Protein AF-A0A948W6Y3-F1 (afdb_monomer_lite)

Foldseek 3Di:
DDCVVVCVLCVVVVVVCVVCVVVPDPVVVVVSVVLSVQQVQLVVLVHHSVVSVVVQVVCCVVPPPDGDHSVNVD

Structure (mmCIF, N/CA/C/O backbone):
data_AF-A0A948W6Y3-F1
#
_entry.id   AF-A0A948W6Y3-F1
#
loop_
_atom_site.group_PDB
_atom_site.id
_atom_site.type_symbol
_atom_site.label_atom_id
_atom_site.label_alt_id
_atom_site.label_comp_id
_atom_site.label_asym_id
_atom_site.label_entity_id
_atom_site.label_seq_id
_atom_site.pdbx_PDB_ins_code
_atom_site.Cartn_x
_atom_site.Cartn_y
_atom_site.Cartn_z
_atom_site.occupancy
_atom_site.B_iso_or_equiv
_atom_site.auth_seq_id
_atom_site.auth_comp_id
_atom_site.auth_asym_id
_atom_site.auth_atom_id
_atom_site.pdbx_PDB_model_num
ATOM 1 N N . MET A 1 1 ? 16.745 -19.323 -15.625 1.00 58.38 1 MET A N 1
ATOM 2 C CA . MET A 1 1 ? 15.909 -18.453 -14.770 1.00 58.38 1 MET A CA 1
ATOM 3 C C . MET A 1 1 ? 16.475 -17.047 -14.858 1.00 58.38 1 MET A C 1
ATOM 5 O O . MET A 1 1 ? 17.620 -16.867 -14.468 1.00 58.38 1 MET A O 1
ATOM 9 N N . ASP A 1 2 ? 15.741 -16.092 -15.433 1.00 69.94 2 ASP A N 1
ATOM 10 C CA . ASP A 1 2 ? 16.167 -14.685 -15.476 1.00 69.94 2 ASP A CA 1
ATOM 11 C C . ASP A 1 2 ? 15.552 -13.935 -14.277 1.00 69.94 2 ASP A C 1
ATOM 13 O O . ASP A 1 2 ? 14.336 -13.929 -14.095 1.00 69.94 2 ASP A O 1
ATOM 17 N N . ASN A 1 3 ? 16.401 -13.342 -13.432 1.00 77.38 3 ASN A N 1
ATOM 18 C CA . ASN A 1 3 ? 16.016 -12.608 -12.217 1.00 77.38 3 ASN A CA 1
ATOM 19 C C . ASN A 1 3 ? 15.608 -11.149 -12.518 1.00 77.38 3 ASN A C 1
ATOM 21 O O . ASN A 1 3 ? 15.273 -10.377 -11.618 1.00 77.38 3 ASN A O 1
ATOM 25 N N . ASN A 1 4 ? 15.631 -10.744 -13.791 1.00 82.62 4 ASN A N 1
ATOM 26 C CA . ASN A 1 4 ? 15.329 -9.377 -14.206 1.00 82.62 4 ASN A CA 1
ATOM 27 C C . ASN A 1 4 ? 13.980 -8.856 -13.698 1.00 82.62 4 ASN A C 1
ATOM 29 O O . ASN A 1 4 ? 13.879 -7.680 -13.345 1.00 82.62 4 ASN A O 1
ATOM 33 N N . ALA A 1 5 ? 12.950 -9.705 -13.653 1.00 79.50 5 ALA A N 1
ATOM 34 C CA . ALA A 1 5 ? 11.623 -9.308 -13.187 1.00 79.50 5 ALA A CA 1
ATOM 35 C C . ALA A 1 5 ? 11.623 -8.955 -11.690 1.00 79.50 5 ALA A C 1
ATOM 37 O O . ALA A 1 5 ? 11.165 -7.876 -11.312 1.00 79.50 5 ALA A O 1
ATOM 38 N N . ALA A 1 6 ? 12.209 -9.806 -10.8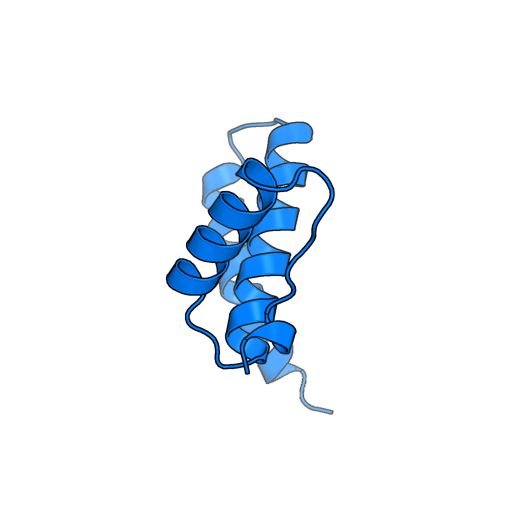45 1.00 78.06 6 ALA A N 1
ATOM 39 C CA . ALA A 1 6 ? 12.258 -9.557 -9.407 1.00 78.06 6 ALA A CA 1
ATOM 40 C C . ALA A 1 6 ? 13.192 -8.384 -9.062 1.00 78.06 6 ALA A C 1
ATOM 42 O O . ALA A 1 6 ? 12.847 -7.540 -8.237 1.00 78.06 6 ALA A O 1
ATOM 43 N N . VAL A 1 7 ? 14.332 -8.247 -9.752 1.00 80.06 7 VAL A N 1
ATOM 44 C CA . VAL A 1 7 ? 15.230 -7.089 -9.579 1.00 80.06 7 VAL A CA 1
ATOM 45 C C . VAL A 1 7 ? 14.537 -5.779 -9.972 1.00 80.06 7 VAL A C 1
ATOM 47 O O . VAL A 1 7 ? 14.699 -4.763 -9.291 1.00 80.06 7 VAL A O 1
ATOM 50 N N . ARG A 1 8 ? 13.735 -5.782 -11.047 1.00 81.19 8 ARG A N 1
ATOM 51 C CA . ARG A 1 8 ? 12.929 -4.618 -11.450 1.00 81.19 8 ARG A CA 1
ATOM 52 C C . ARG A 1 8 ? 11.874 -4.257 -10.406 1.00 81.19 8 ARG A C 1
ATOM 54 O O . ARG A 1 8 ? 11.742 -3.072 -10.112 1.00 81.19 8 ARG A O 1
ATOM 61 N N . ALA A 1 9 ? 11.190 -5.241 -9.825 1.00 78.88 9 ALA A N 1
ATOM 62 C CA . ALA A 1 9 ? 10.213 -5.012 -8.759 1.00 78.88 9 ALA A CA 1
ATOM 63 C C . ALA A 1 9 ? 10.863 -4.401 -7.500 1.00 78.88 9 ALA A C 1
ATOM 65 O O . ALA A 1 9 ? 10.353 -3.443 -6.926 1.00 78.88 9 ALA A O 1
ATOM 66 N N . LEU A 1 10 ? 12.054 -4.877 -7.118 1.00 80.12 10 LEU A N 1
ATOM 67 C CA . LEU A 1 10 ? 12.765 -4.392 -5.927 1.00 80.12 10 LEU A CA 1
ATOM 68 C C . LEU A 1 10 ? 13.436 -3.022 -6.112 1.00 80.12 10 LEU A C 1
ATOM 70 O O . LEU A 1 10 ? 13.740 -2.345 -5.128 1.00 80.12 10 LEU A O 1
ATOM 74 N N . ARG A 1 11 ? 13.670 -2.575 -7.352 1.00 82.25 11 ARG A N 1
ATOM 75 C CA . ARG A 1 11 ? 14.390 -1.319 -7.635 1.00 82.25 11 ARG A CA 1
ATOM 76 C C . ARG A 1 11 ? 13.739 -0.094 -6.992 1.00 82.25 11 ARG A C 1
ATOM 78 O O . ARG A 1 11 ? 14.455 0.753 -6.461 1.00 82.25 11 ARG A O 1
ATOM 85 N N . GLY A 1 12 ? 12.408 -0.011 -7.024 1.00 78.31 12 GLY A N 1
ATOM 86 C CA . GLY A 1 12 ? 11.665 1.092 -6.406 1.00 78.31 12 GLY A CA 1
ATOM 87 C C . GLY A 1 12 ? 11.863 1.143 -4.889 1.00 78.31 12 GLY A C 1
ATOM 88 O O . GLY A 1 12 ? 12.168 2.200 -4.345 1.00 78.31 12 GLY A O 1
ATOM 89 N N . ILE A 1 13 ? 11.798 -0.019 -4.234 1.00 77.94 13 ILE A N 1
ATOM 90 C CA . ILE A 1 13 ? 11.992 -0.180 -2.785 1.00 77.94 13 ILE A CA 1
ATOM 91 C C . ILE A 1 13 ? 13.418 0.220 -2.383 1.00 77.94 13 ILE A C 1
ATOM 93 O O . ILE A 1 13 ? 13.624 0.978 -1.437 1.00 77.94 13 ILE A O 1
ATOM 97 N N . VAL A 1 14 ? 14.424 -0.240 -3.134 1.00 78.81 14 VAL A N 1
ATOM 98 C CA . VAL A 1 14 ? 15.838 0.069 -2.860 1.00 78.81 14 VAL A CA 1
ATOM 99 C C . VAL A 1 14 ? 16.131 1.567 -3.000 1.00 78.81 14 VAL A C 1
ATOM 101 O O . VAL A 1 14 ? 16.924 2.110 -2.225 1.00 78.81 14 VAL A O 1
ATOM 104 N N . LEU A 1 15 ? 15.496 2.243 -3.963 1.00 78.81 15 LEU A N 1
ATOM 105 C CA . LEU A 1 15 ? 15.591 3.697 -4.116 1.00 78.81 15 LEU A CA 1
ATOM 106 C C . LEU A 1 15 ? 14.885 4.433 -2.970 1.00 78.81 15 LEU A C 1
ATOM 108 O O . LEU A 1 15 ? 15.480 5.341 -2.390 1.00 78.81 15 LEU A O 1
ATOM 112 N N . GLY A 1 16 ? 13.673 4.010 -2.595 1.00 73.56 16 GLY A N 1
ATOM 113 C CA . GLY A 1 16 ? 12.928 4.573 -1.463 1.00 73.56 16 GLY A CA 1
ATOM 114 C C . GLY A 1 16 ? 13.701 4.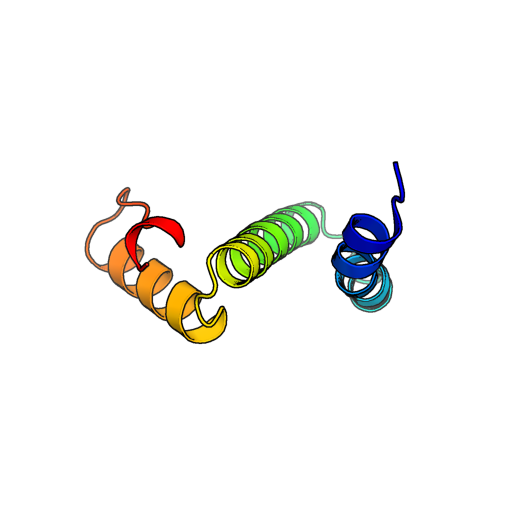472 -0.148 1.00 73.56 16 GLY A C 1
ATOM 115 O O . GLY A 1 16 ? 13.823 5.459 0.577 1.00 73.56 16 GLY A O 1
ATOM 116 N N . ARG A 1 17 ? 14.376 3.340 0.092 1.00 71.50 17 ARG A N 1
ATOM 117 C CA . ARG A 1 17 ? 15.218 3.135 1.280 1.00 71.50 17 ARG A CA 1
ATOM 118 C C . ARG A 1 17 ? 16.282 4.222 1.462 1.00 71.50 17 ARG A C 1
ATOM 120 O O . ARG A 1 17 ? 16.581 4.581 2.596 1.00 71.50 17 ARG A O 1
ATOM 127 N N . LYS A 1 18 ? 16.854 4.772 0.380 1.00 68.81 18 LYS A N 1
ATOM 128 C CA . LYS A 1 18 ? 17.817 5.889 0.477 1.00 68.81 18 LYS A CA 1
ATOM 129 C C . LYS A 1 18 ? 17.166 7.176 0.995 1.00 68.81 18 LYS A C 1
ATOM 131 O O . LYS A 1 18 ? 17.823 7.912 1.724 1.00 68.81 18 LYS A O 1
ATOM 136 N N . ASN A 1 19 ? 15.895 7.413 0.674 1.00 68.25 19 ASN A N 1
ATOM 137 C CA . ASN A 1 19 ? 15.144 8.583 1.137 1.00 68.25 19 ASN A CA 1
ATOM 138 C C . ASN A 1 19 ? 14.757 8.465 2.622 1.00 68.25 19 ASN A C 1
ATOM 140 O O . ASN A 1 19 ? 14.729 9.469 3.329 1.00 68.25 19 ASN A O 1
ATOM 144 N N . HIS A 1 20 ? 14.507 7.247 3.114 1.00 64.31 20 HIS A N 1
ATOM 145 C CA . HIS A 1 20 ? 14.079 6.998 4.500 1.00 64.31 20 HIS A CA 1
ATOM 146 C C . HIS A 1 20 ? 15.224 6.649 5.466 1.00 64.31 20 HIS A C 1
ATOM 148 O O . HIS A 1 20 ? 15.025 6.662 6.685 1.00 64.31 20 HIS A O 1
ATOM 154 N N . TYR A 1 21 ? 16.437 6.411 4.946 1.00 63.91 21 TYR A N 1
ATOM 155 C CA . TYR A 1 21 ? 17.637 6.027 5.707 1.00 63.91 21 TYR A CA 1
ATOM 156 C C . TYR A 1 21 ? 17.955 6.967 6.886 1.00 63.91 21 TYR A C 1
ATOM 158 O O . TYR A 1 21 ? 18.497 6.536 7.904 1.00 63.91 21 TYR A O 1
ATOM 166 N N . GLY A 1 22 ? 17.590 8.249 6.780 1.00 63.47 22 GLY A N 1
ATOM 167 C CA . GLY A 1 22 ? 17.809 9.249 7.828 1.00 63.47 22 GLY A CA 1
ATOM 168 C C . GLY A 1 22 ? 16.900 9.125 9.059 1.00 63.47 22 GLY A C 1
ATOM 169 O O . GLY A 1 22 ? 17.240 9.691 10.094 1.00 63.47 22 GLY A O 1
ATOM 170 N N . SER A 1 23 ? 15.777 8.394 8.993 1.00 69.25 23 SER A N 1
ATOM 171 C CA . SER A 1 23 ? 14.783 8.386 10.086 1.00 69.25 23 SER A CA 1
ATOM 172 C C . SER A 1 23 ? 15.189 7.547 11.306 1.00 69.25 23 SER A C 1
ATOM 174 O O . SER A 1 23 ? 14.664 7.775 12.393 1.00 69.25 23 SER A O 1
ATOM 176 N N . ARG A 1 24 ? 16.102 6.574 11.133 1.00 77.38 24 ARG A N 1
ATOM 177 C CA . ARG A 1 24 ? 16.588 5.618 12.159 1.00 77.38 24 ARG A CA 1
ATOM 178 C C . ARG A 1 24 ? 15.493 4.949 13.018 1.00 77.38 24 ARG A C 1
ATOM 180 O O . ARG A 1 24 ? 15.788 4.424 14.087 1.00 77.38 24 ARG A O 1
ATOM 187 N N . SER A 1 25 ? 14.242 4.936 12.560 1.00 85.69 25 SER A N 1
ATOM 188 C CA . SER A 1 25 ? 13.114 4.358 13.290 1.00 85.69 25 SER A CA 1
ATOM 189 C C . SER A 1 25 ? 12.860 2.925 12.835 1.00 85.69 25 SER A C 1
ATOM 191 O O . SER A 1 25 ? 12.440 2.692 11.699 1.00 85.69 25 SER A O 1
ATOM 193 N N . GLN A 1 26 ? 13.072 1.956 13.730 1.00 87.06 26 GLN A N 1
ATOM 194 C CA . GLN A 1 26 ? 12.739 0.553 13.465 1.00 87.06 26 GLN A CA 1
ATOM 195 C C . GLN A 1 26 ? 11.248 0.404 13.143 1.00 87.06 26 GLN A C 1
ATOM 197 O O . GLN A 1 26 ? 10.895 -0.138 12.100 1.00 87.06 26 GLN A O 1
ATOM 202 N N . ARG A 1 27 ? 10.377 0.988 13.975 1.00 88.94 27 ARG A N 1
ATOM 203 C CA . ARG A 1 27 ? 8.927 0.975 13.748 1.00 88.94 27 ARG A CA 1
ATOM 204 C C . ARG A 1 27 ? 8.539 1.653 12.434 1.00 88.94 27 ARG A C 1
ATOM 206 O O . ARG A 1 27 ? 7.635 1.189 11.751 1.00 88.94 27 ARG A O 1
ATOM 213 N N . GLY A 1 28 ? 9.227 2.733 12.058 1.00 86.19 28 GLY A N 1
ATOM 214 C CA . GLY A 1 28 ? 9.038 3.372 10.753 1.00 86.19 28 GLY A CA 1
ATOM 215 C C . GLY A 1 28 ? 9.376 2.427 9.598 1.00 86.19 28 GLY A C 1
ATOM 216 O O . GLY A 1 28 ? 8.613 2.338 8.642 1.00 86.19 28 GLY A O 1
ATOM 217 N N . THR A 1 29 ? 10.468 1.672 9.734 1.00 84.88 29 THR A N 1
ATOM 218 C CA . THR A 1 29 ? 10.916 0.683 8.740 1.00 84.88 29 THR A CA 1
ATOM 219 C C . THR A 1 29 ? 9.936 -0.488 8.626 1.00 84.88 29 THR A C 1
ATOM 221 O O . THR A 1 29 ? 9.633 -0.930 7.522 1.00 84.88 29 THR A O 1
ATOM 224 N N . GLU A 1 30 ? 9.398 -0.970 9.748 1.00 88.56 30 GLU A N 1
ATOM 225 C CA . GLU A 1 30 ? 8.378 -2.029 9.776 1.00 88.56 30 GLU A CA 1
ATOM 226 C C . GLU A 1 30 ? 7.096 -1.587 9.058 1.00 88.56 30 GLU A C 1
ATOM 228 O O . GLU A 1 30 ? 6.562 -2.318 8.224 1.00 88.56 30 GLU A O 1
ATOM 233 N N . VAL A 1 31 ? 6.638 -0.359 9.321 1.00 88.94 31 VAL A N 1
ATOM 234 C CA . VAL A 1 31 ? 5.479 0.225 8.635 1.00 88.94 31 VAL A CA 1
ATOM 235 C C . VAL A 1 31 ? 5.751 0.387 7.137 1.00 88.94 31 VAL A C 1
ATOM 237 O O . VAL A 1 31 ? 4.911 0.012 6.322 1.00 88.94 31 VAL A O 1
ATOM 240 N N . GLU A 1 32 ? 6.923 0.898 6.756 1.00 87.12 32 GLU A N 1
ATOM 241 C CA . GLU A 1 32 ? 7.318 1.059 5.350 1.00 87.12 32 GLU A CA 1
ATOM 242 C C . GLU A 1 32 ? 7.313 -0.286 4.602 1.00 87.12 32 GLU A C 1
ATOM 244 O O . GLU A 1 32 ? 6.758 -0.386 3.505 1.00 87.12 32 GLU A O 1
ATOM 249 N N . ALA A 1 33 ? 7.864 -1.339 5.216 1.00 87.31 33 ALA A N 1
ATOM 250 C CA . ALA A 1 33 ? 7.882 -2.684 4.648 1.00 87.31 33 ALA A CA 1
ATOM 251 C C . ALA A 1 33 ? 6.465 -3.220 4.382 1.00 87.31 33 ALA A C 1
ATOM 253 O O . ALA A 1 33 ? 6.210 -3.750 3.300 1.00 87.31 33 ALA A O 1
ATOM 254 N N . LEU A 1 34 ? 5.529 -3.017 5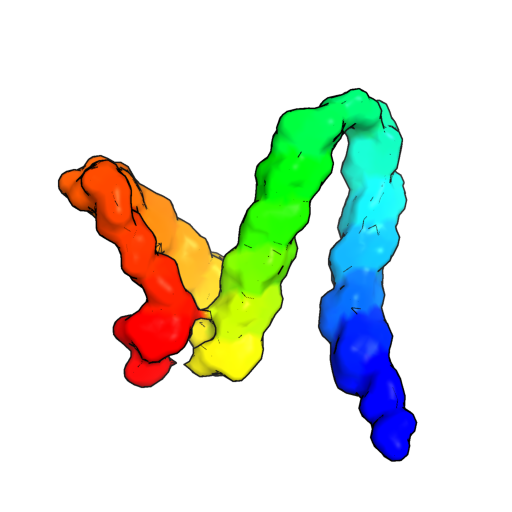.319 1.00 89.56 34 LEU A N 1
ATOM 255 C CA . LEU A 1 34 ? 4.125 -3.403 5.140 1.00 89.56 34 LEU A CA 1
ATOM 256 C C . LEU A 1 34 ? 3.483 -2.686 3.946 1.00 89.56 34 LEU A C 1
ATOM 258 O O . LEU A 1 34 ? 2.826 -3.328 3.123 1.00 89.56 34 LEU A O 1
ATOM 262 N N . PHE A 1 35 ? 3.708 -1.374 3.811 1.00 89.88 35 PHE A N 1
ATOM 263 C CA . PHE A 1 35 ? 3.186 -0.612 2.676 1.00 89.88 35 PHE A CA 1
ATOM 264 C C . PHE A 1 35 ? 3.744 -1.115 1.344 1.00 89.88 35 PHE A C 1
ATOM 266 O O . PHE A 1 35 ? 2.966 -1.306 0.408 1.00 89.88 35 PHE A O 1
ATOM 273 N N . TYR A 1 36 ? 5.052 -1.378 1.238 1.00 88.94 36 TYR A N 1
ATOM 274 C CA . TYR A 1 36 ? 5.608 -1.941 0.004 1.00 88.94 36 TYR A CA 1
ATOM 275 C C . TYR A 1 36 ? 4.983 -3.291 -0.338 1.00 88.94 36 TYR A C 1
ATOM 277 O O . TYR A 1 36 ? 4.575 -3.491 -1.480 1.00 88.94 36 TYR A O 1
ATOM 285 N N . SER A 1 37 ? 4.845 -4.191 0.638 1.00 89.81 37 SER A N 1
ATOM 286 C CA . SER A 1 37 ? 4.217 -5.495 0.414 1.00 89.81 37 SER A CA 1
ATOM 287 C C . SER A 1 37 ? 2.784 -5.365 -0.106 1.00 89.81 37 SER A C 1
ATOM 289 O O . SER A 1 37 ? 2.423 -6.031 -1.076 1.00 89.81 37 SER A O 1
ATOM 291 N N . TRP A 1 38 ? 1.973 -4.488 0.486 1.00 91.81 38 TRP A N 1
ATOM 292 C CA . TRP A 1 38 ? 0.590 -4.256 0.060 1.00 91.81 38 TRP A CA 1
ATOM 293 C C . TRP A 1 38 ? 0.483 -3.648 -1.338 1.00 91.81 38 TRP A C 1
ATOM 295 O O . TRP A 1 38 ? -0.319 -4.111 -2.150 1.00 91.81 38 TRP A O 1
ATOM 305 N N . LEU A 1 39 ? 1.296 -2.632 -1.633 1.00 92.31 39 LEU A N 1
ATOM 306 C CA . LEU A 1 39 ? 1.268 -1.955 -2.927 1.00 92.31 39 LEU A CA 1
ATOM 307 C C . LEU A 1 39 ? 1.770 -2.863 -4.053 1.00 92.31 39 LEU A C 1
ATOM 309 O O . LEU A 1 39 ? 1.166 -2.881 -5.123 1.00 92.31 39 LEU A O 1
ATOM 313 N N . GLU A 1 40 ? 2.839 -3.628 -3.826 1.00 91.25 40 GLU A N 1
ATOM 314 C CA . GLU A 1 40 ? 3.335 -4.589 -4.817 1.00 91.25 40 GLU A CA 1
ATOM 315 C C . GLU A 1 40 ? 2.350 -5.744 -5.025 1.00 91.25 40 GLU A C 1
ATOM 317 O O . GLU A 1 40 ? 2.103 -6.128 -6.166 1.00 91.25 40 GLU A O 1
ATOM 322 N N . SER A 1 41 ? 1.699 -6.230 -3.963 1.00 92.56 41 SER A N 1
ATOM 323 C CA . SER A 1 41 ? 0.650 -7.253 -4.094 1.00 92.56 41 SER A CA 1
ATOM 324 C C . SER A 1 41 ? -0.518 -6.760 -4.954 1.00 92.56 41 SER A C 1
ATOM 326 O O . SER A 1 41 ? -0.984 -7.486 -5.827 1.00 92.56 41 SER A O 1
ATOM 328 N N . ALA A 1 42 ? -0.950 -5.505 -4.781 1.00 94.62 42 ALA A N 1
ATOM 329 C CA . ALA A 1 42 ? -1.995 -4.920 -5.621 1.00 94.62 42 ALA A CA 1
ATOM 330 C C . ALA A 1 42 ? -1.592 -4.848 -7.098 1.00 94.62 42 ALA A C 1
ATOM 332 O O . ALA A 1 42 ? -2.363 -5.267 -7.961 1.00 94.62 42 ALA A O 1
ATOM 333 N N . LYS A 1 43 ? -0.358 -4.412 -7.388 1.00 93.06 43 LYS A N 1
ATOM 334 C CA . LYS A 1 43 ? 0.174 -4.392 -8.761 1.00 93.06 43 LYS A CA 1
ATOM 335 C C . LYS A 1 43 ? 0.204 -5.786 -9.383 1.00 93.06 43 LYS A C 1
ATOM 337 O O . LYS A 1 43 ? -0.161 -5.929 -10.545 1.00 93.06 43 LYS A O 1
ATOM 342 N N . LEU A 1 44 ? 0.622 -6.801 -8.622 1.00 92.38 44 LEU A N 1
ATOM 343 C CA . LEU A 1 44 ? 0.672 -8.191 -9.088 1.00 92.38 44 LEU A CA 1
ATOM 344 C C . LEU A 1 44 ? -0.721 -8.749 -9.407 1.00 92.38 44 LEU A C 1
ATOM 346 O O . LEU A 1 44 ? -0.859 -9.517 -10.353 1.00 92.38 44 LEU A O 1
ATOM 350 N N . CYS A 1 45 ? -1.746 -8.325 -8.668 1.00 94.94 45 CYS A N 1
ATOM 351 C CA . CYS A 1 45 ? -3.144 -8.658 -8.943 1.00 94.94 45 CYS A CA 1
ATOM 352 C C . CYS A 1 45 ? -3.782 -7.793 -10.049 1.00 94.94 45 CYS A C 1
ATOM 354 O O . CYS A 1 45 ? -4.953 -7.981 -10.354 1.00 94.94 45 CYS A O 1
ATOM 356 N N . GLY A 1 46 ? -3.058 -6.835 -10.642 1.00 95.00 46 GLY A N 1
ATOM 357 C CA . GLY A 1 46 ? -3.615 -5.913 -11.641 1.00 95.00 46 GLY A CA 1
ATOM 358 C C . GLY A 1 46 ? -4.574 -4.863 -11.065 1.00 95.00 46 GLY A C 1
ATOM 359 O O . GLY A 1 46 ? -5.297 -4.211 -11.816 1.00 95.00 46 GLY A O 1
ATOM 360 N N . VAL A 1 47 ? -4.578 -4.674 -9.744 1.00 96.50 47 VAL A N 1
ATOM 361 C CA . VAL A 1 47 ? -5.434 -3.713 -9.040 1.00 96.50 47 VAL A CA 1
ATOM 362 C C . VAL A 1 47 ? -4.679 -2.399 -8.843 1.00 96.50 47 VAL A C 1
ATOM 364 O O . VAL A 1 47 ? -3.512 -2.399 -8.445 1.00 96.50 47 VAL A O 1
ATOM 367 N N . ASP A 1 48 ? -5.343 -1.258 -9.067 1.00 96.19 48 ASP A N 1
ATOM 368 C CA . ASP A 1 48 ? -4.753 0.054 -8.775 1.00 96.19 48 ASP A CA 1
ATOM 369 C C . ASP A 1 48 ? -4.351 0.144 -7.285 1.00 96.19 48 ASP A C 1
ATOM 371 O O . ASP A 1 48 ? -5.221 0.071 -6.406 1.00 96.19 48 ASP A O 1
ATOM 375 N N . PRO A 1 49 ? -3.058 0.338 -6.957 1.00 94.88 49 PRO A N 1
ATOM 376 C CA . PRO A 1 49 ? -2.594 0.271 -5.572 1.00 94.88 49 PRO A CA 1
ATOM 377 C C . PRO A 1 49 ? -3.213 1.335 -4.664 1.00 94.88 49 PRO A C 1
ATOM 379 O O . PRO A 1 49 ? -3.438 1.091 -3.478 1.00 94.88 49 PRO A O 1
ATOM 382 N N . LYS A 1 50 ? -3.516 2.521 -5.207 1.00 94.69 50 LYS A N 1
ATOM 383 C CA . LYS A 1 50 ? -4.114 3.623 -4.442 1.00 94.69 50 LYS A CA 1
ATOM 384 C C . LYS A 1 50 ? -5.581 3.338 -4.121 1.00 94.69 50 LYS A C 1
ATOM 386 O O . LYS A 1 50 ? -6.025 3.618 -3.005 1.00 94.69 50 LYS A O 1
ATOM 391 N N . ALA A 1 51 ? -6.331 2.799 -5.078 1.00 95.50 51 ALA A N 1
ATOM 392 C CA . ALA A 1 51 ? -7.709 2.370 -4.892 1.00 95.50 51 ALA A CA 1
ATOM 393 C C . ALA A 1 51 ? -7.796 1.210 -3.894 1.00 95.50 51 ALA A C 1
ATOM 395 O O . ALA A 1 51 ? -8.595 1.292 -2.959 1.00 95.50 51 ALA A O 1
ATOM 396 N N . TYR A 1 52 ? -6.929 0.199 -4.035 1.00 95.75 52 TYR A N 1
ATOM 397 C CA . TYR A 1 52 ? -6.824 -0.911 -3.085 1.00 95.75 52 TYR A CA 1
ATOM 398 C C . TYR A 1 52 ? -6.560 -0.405 -1.667 1.00 95.75 52 TYR A C 1
ATOM 400 O O . TYR A 1 52 ? -7.348 -0.682 -0.765 1.00 95.75 52 TYR A O 1
ATOM 408 N N . LEU A 1 53 ? -5.510 0.400 -1.476 1.00 94.31 53 LEU A N 1
ATOM 409 C CA . LEU A 1 53 ? -5.129 0.879 -0.150 1.00 94.31 53 LEU A CA 1
ATOM 410 C C . LEU A 1 53 ? -6.257 1.682 0.508 1.00 94.31 53 LEU A C 1
ATOM 412 O O . LEU A 1 53 ? -6.556 1.491 1.685 1.00 94.31 53 LEU A O 1
ATOM 416 N N . ARG A 1 54 ? -6.928 2.548 -0.260 1.00 94.69 54 ARG A N 1
ATOM 417 C CA . ARG A 1 54 ? -8.082 3.306 0.232 1.00 94.69 54 ARG A CA 1
ATOM 418 C C . ARG A 1 54 ? -9.211 2.374 0.675 1.00 94.69 54 ARG A C 1
ATOM 420 O O . ARG A 1 54 ? -9.764 2.576 1.753 1.00 94.69 54 ARG A O 1
ATOM 427 N N . LYS A 1 55 ? -9.553 1.370 -0.138 1.00 94.25 55 LYS A N 1
ATOM 428 C CA . LYS A 1 55 ? -10.617 0.410 0.183 1.00 94.25 55 LYS A CA 1
ATOM 429 C C . LYS A 1 55 ? -10.266 -0.417 1.421 1.00 94.25 55 LYS A C 1
ATOM 431 O O . LYS A 1 55 ? -11.083 -0.486 2.331 1.00 94.25 55 LYS A O 1
ATOM 436 N N . ALA A 1 56 ? -9.048 -0.951 1.490 1.00 93.06 56 ALA A N 1
ATOM 437 C CA . ALA A 1 56 ? -8.564 -1.717 2.635 1.00 93.06 56 ALA A CA 1
ATOM 438 C C . ALA A 1 56 ? -8.633 -0.902 3.940 1.00 93.06 56 ALA A C 1
ATOM 440 O O . ALA A 1 56 ? -9.139 -1.398 4.942 1.00 93.06 56 ALA A O 1
ATOM 441 N N . ILE A 1 57 ? -8.212 0.370 3.917 1.00 91.88 57 ILE A N 1
ATOM 442 C CA . ILE A 1 57 ? -8.288 1.258 5.089 1.00 91.88 57 ILE A CA 1
ATOM 443 C C . ILE A 1 57 ? -9.741 1.505 5.510 1.00 91.88 57 ILE A C 1
ATOM 445 O O . ILE A 1 57 ? -10.059 1.383 6.690 1.00 91.88 57 ILE A O 1
ATOM 449 N N . TYR A 1 58 ? -10.633 1.844 4.573 1.00 94.06 58 TYR A N 1
ATOM 450 C CA . TYR A 1 58 ? -12.039 2.081 4.916 1.00 94.06 58 TYR A CA 1
ATOM 451 C C . TYR A 1 58 ? -12.708 0.840 5.502 1.00 94.06 58 TYR A C 1
ATOM 453 O O . TYR A 1 58 ? -13.492 0.959 6.439 1.00 94.06 58 TYR A O 1
ATOM 461 N N . GLU A 1 59 ? -12.401 -0.338 4.972 1.00 93.25 59 GLU A N 1
ATOM 462 C CA . GLU A 1 59 ? -12.989 -1.588 5.444 1.00 93.25 59 GLU A CA 1
ATOM 463 C C . GLU A 1 59 ? -12.421 -2.015 6.799 1.00 93.25 59 GLU A C 1
ATOM 465 O O . GLU A 1 59 ? -13.191 -2.436 7.658 1.00 93.25 59 GLU A O 1
ATOM 470 N N . ALA A 1 60 ? -11.131 -1.780 7.058 1.00 91.50 60 ALA A N 1
ATOM 471 C CA . ALA A 1 60 ? -10.538 -1.979 8.381 1.00 91.50 60 ALA A CA 1
ATOM 472 C C . ALA A 1 60 ? -11.124 -1.030 9.446 1.00 91.50 60 ALA A C 1
ATOM 474 O O . ALA A 1 60 ? -11.273 -1.422 10.601 1.00 91.50 60 ALA A O 1
ATOM 475 N N . IL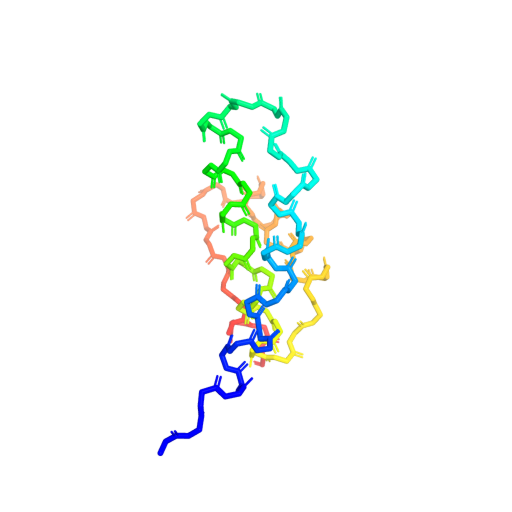E A 1 61 ? -11.474 0.210 9.070 1.00 93.06 61 ILE A N 1
ATOM 476 C CA . ILE A 1 61 ? -12.136 1.172 9.972 1.00 93.06 61 ILE A CA 1
ATOM 477 C C . ILE A 1 61 ? -13.573 0.736 10.276 1.00 93.06 61 ILE A C 1
ATOM 479 O O . ILE A 1 61 ? -14.002 0.809 11.425 1.00 93.06 61 ILE A O 1
ATOM 483 N N . LYS A 1 62 ? -14.326 0.307 9.2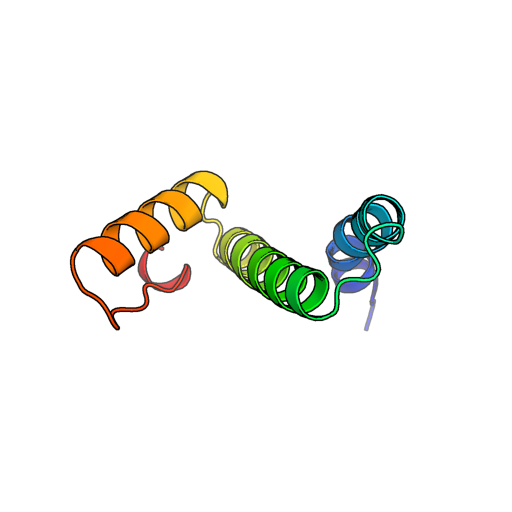55 1.00 94.75 62 LYS A N 1
ATOM 484 C CA . LYS A 1 62 ? -15.718 -0.136 9.423 1.00 94.75 62 LYS A CA 1
ATOM 485 C C . LYS A 1 62 ? -15.814 -1.434 10.219 1.00 94.75 62 LYS A C 1
ATOM 487 O O . LYS A 1 62 ? -16.690 -1.556 11.066 1.00 94.75 62 LYS A O 1
ATOM 492 N N . ASN A 1 63 ? -14.927 -2.384 9.929 1.00 93.56 63 ASN A N 1
ATOM 493 C CA . ASN A 1 63 ? -14.924 -3.728 10.493 1.00 93.56 63 ASN A CA 1
ATOM 494 C C . ASN A 1 63 ? -13.513 -4.063 11.003 1.00 93.56 63 ASN A C 1
ATOM 496 O O . ASN A 1 63 ? -12.734 -4.701 10.286 1.00 93.56 63 ASN A O 1
ATOM 500 N N . PRO A 1 64 ? -13.156 -3.637 12.230 1.00 90.44 64 PRO A N 1
ATOM 501 C CA . PRO A 1 64 ? -11.854 -3.942 12.811 1.00 90.44 64 PRO A CA 1
ATOM 502 C C . PRO A 1 64 ? -11.579 -5.451 12.807 1.00 90.44 64 PRO A C 1
ATOM 504 O O . PRO A 1 64 ? -12.395 -6.241 13.275 1.00 90.44 64 PRO A O 1
ATOM 507 N N . GLY A 1 65 ? -10.426 -5.850 12.268 1.00 82.81 65 GLY A N 1
ATOM 508 C CA . GLY A 1 65 ? -10.034 -7.257 12.123 1.00 82.81 65 GLY A CA 1
ATOM 509 C C . GLY A 1 65 ? -10.391 -7.889 10.774 1.00 82.81 65 GLY A C 1
ATOM 510 O O . GLY A 1 65 ? -9.877 -8.963 10.471 1.00 82.81 65 GLY A O 1
ATOM 511 N N . ASN A 1 66 ? -11.193 -7.224 9.935 1.00 87.00 66 ASN A N 1
ATOM 512 C CA . ASN A 1 66 ? -11.391 -7.650 8.554 1.00 87.00 66 ASN A CA 1
ATOM 513 C C . ASN A 1 66 ? -10.203 -7.213 7.685 1.00 87.00 66 ASN A C 1
ATOM 515 O O . ASN A 1 66 ? -9.837 -6.036 7.663 1.00 87.00 66 ASN A O 1
ATOM 519 N N . VAL A 1 67 ? -9.615 -8.157 6.951 1.00 83.06 67 VAL A N 1
ATOM 520 C CA . VAL A 1 67 ? -8.501 -7.906 6.031 1.00 83.06 67 VAL A CA 1
ATOM 521 C C . VAL A 1 67 ? -8.979 -8.207 4.622 1.00 83.06 67 VAL A C 1
ATOM 523 O O . VAL A 1 67 ? -9.384 -9.327 4.337 1.00 83.06 67 VAL A O 1
ATOM 526 N N . ILE A 1 68 ? -8.914 -7.205 3.749 1.00 90.81 68 ILE A N 1
ATOM 527 C CA . ILE A 1 68 ? -9.202 -7.370 2.324 1.00 90.81 68 ILE A CA 1
ATOM 528 C C . ILE A 1 68 ? -7.879 -7.492 1.596 1.00 90.81 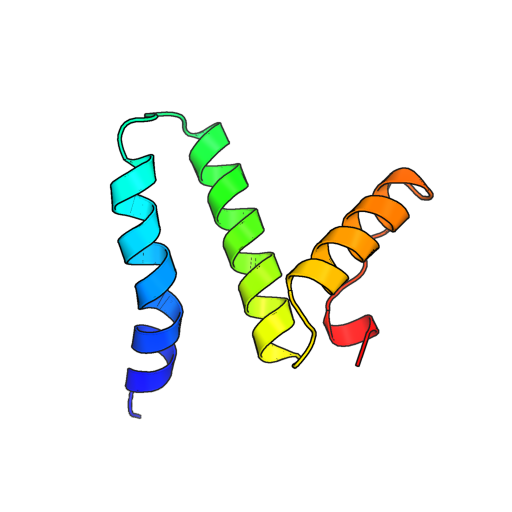68 ILE A C 1
ATOM 530 O O . ILE A 1 68 ? -7.021 -6.616 1.724 1.00 90.81 68 ILE A O 1
ATOM 534 N N . LEU A 1 69 ? -7.730 -8.563 0.829 1.00 92.19 69 LEU A N 1
ATOM 535 C CA . LEU A 1 69 ? -6.568 -8.799 -0.007 1.00 92.19 69 LEU A CA 1
ATOM 536 C C . LEU A 1 69 ? -6.812 -8.230 -1.410 1.00 92.19 69 LEU A C 1
ATOM 538 O O . LEU A 1 69 ? -7.955 -8.145 -1.862 1.00 92.19 69 LEU A O 1
ATOM 542 N N . PRO A 1 70 ? -5.756 -7.852 -2.151 1.00 92.75 70 PRO A N 1
ATOM 543 C CA . PRO A 1 70 ? -5.930 -7.375 -3.518 1.00 92.75 70 PRO A CA 1
ATOM 544 C C . PRO A 1 70 ? -6.563 -8.424 -4.437 1.00 92.75 70 PRO A C 1
ATOM 546 O O . PRO A 1 70 ? -7.271 -8.059 -5.367 1.00 92.75 70 PRO A O 1
ATOM 549 N N . SER A 1 71 ? -6.353 -9.711 -4.151 1.00 91.94 71 SER A N 1
ATOM 550 C CA . SER A 1 71 ? -6.986 -10.833 -4.851 1.00 91.94 71 SER A CA 1
ATOM 551 C C . SER A 1 71 ? -8.508 -10.854 -4.727 1.00 91.94 71 SER A C 1
ATOM 553 O O . SER A 1 71 ? -9.167 -11.385 -5.609 1.00 91.94 71 SER A O 1
ATOM 555 N N . ASP A 1 72 ? -9.069 -10.261 -3.671 1.00 91.62 72 ASP A N 1
ATOM 556 C CA . ASP A 1 72 ? -10.518 -10.218 -3.439 1.00 91.62 72 ASP A CA 1
ATOM 557 C C . ASP A 1 72 ? -11.208 -9.129 -4.285 1.00 91.62 72 ASP A C 1
ATOM 559 O O . ASP A 1 72 ? -12.423 -8.938 -4.207 1.00 91.62 72 ASP A O 1
ATOM 563 N N . LEU A 1 73 ? -10.425 -8.349 -5.040 1.00 88.12 73 LEU A N 1
ATOM 564 C CA . LEU A 1 73 ? -10.878 -7.225 -5.863 1.00 88.12 73 LEU A CA 1
ATOM 565 C C . LEU A 1 73 ? -10.742 -7.474 -7.370 1.00 88.12 73 LEU A C 1
ATOM 567 O O . LEU A 1 73 ? -11.036 -6.557 -8.142 1.00 88.12 73 LEU A O 1
ATOM 571 N N . VAL A 1 74 ? -10.261 -8.656 -7.759 1.00 81.56 74 VAL A N 1
ATOM 572 C CA . VAL A 1 74 ? -10.062 -9.080 -9.153 1.00 81.56 74 VAL A CA 1
ATOM 573 C C . VAL A 1 74 ? -11.309 -9.776 -9.682 1.00 81.56 74 VAL A C 1
ATOM 575 O O . VAL A 1 74 ? -11.919 -10.552 -8.914 1.00 81.56 74 VAL A O 1
#

Secondary structure (DSSP, 8-state):
--THHHHHHHHHHHHHHHHHGGG--HHHHHHHHHHHHHHHHHHHTT--HHHHHHHHHHHHHHSTT----GGGG-

Radius of gyration: 14.31 Å; chains: 1; bounding box: 34×28×29 Å

Organism: Eiseniibacteriota bacterium (NCBI:txid2212470)

Sequence (74 aa):
MDNNAAVRALRGIVLGRKNHYGSRSQRGTEVEALFYSWLESAKLCGVDPKAYLRKAIYEAIKNPGNVILPSDLV

pLDDT: mean 85.64, std 9.27, range [58.38, 96.5]